Protein AF-A0A523VAL5-F1 (afdb_monomer)

Mean predicted aligned error: 3.94 Å

pLDDT: mean 93.97, std 6.48, range [61.22, 98.75]

Foldseek 3Di:
DAQEEEEEQADDCSVVVSVVVVVVVVVVVHHYDYPYDYAADVCCVPPVHRDDVVSLVSCVVRVHYDTGDHDDDPPDDDQDPQQVSCQSVVVQWDKDWDAADPPDDDDDHGDTDIDTHGRHDDPSVPDDDD

Solvent-accessible surface area (backbone atoms only — not comparable to full-atom values): 7848 Å² total; per-residue (Å²): 130,66,45,54,32,22,33,27,37,34,29,89,68,7,46,62,55,41,50,53,50,50,57,56,54,47,72,72,69,58,52,71,43,75,47,78,40,73,43,16,63,86,37,25,90,79,67,78,37,40,66,47,67,68,47,57,53,42,29,68,72,42,75,35,70,51,69,34,55,56,63,59,68,80,98,57,86,68,80,45,54,74,51,49,54,22,49,79,67,67,44,42,75,42,76,47,77,48,68,62,61,87,93,62,91,70,97,72,76,87,46,76,49,70,48,82,36,84,42,52,54,76,84,76,56,74,86,82,84,135

Secondary structure (DSSP, 8-state):
-PEEEEEE--STTHHHHHHHHHHHHHTTT--EEEEE---SGGGHHHHSSSS-HHHHHHHHHHS-EEE------SSSSSPPHHHHHHHHTT--EEEEEEE--TT---S----EEEEEEE-SSGGGG-----

Structure (mmCIF, N/CA/C/O backbone):
data_AF-A0A523VAL5-F1
#
_entry.id   AF-A0A523VAL5-F1
#
loop_
_atom_site.group_PDB
_atom_site.id
_atom_site.type_symbol
_atom_site.label_atom_id
_atom_site.label_alt_id
_atom_site.label_comp_id
_atom_site.label_asym_id
_atom_site.label_entity_id
_atom_site.label_seq_id
_atom_site.pdbx_PDB_ins_code
_atom_site.Cartn_x
_atom_site.Cartn_y
_atom_site.Cartn_z
_atom_site.occupancy
_atom_site.B_iso_or_equiv
_atom_site.auth_seq_id
_atom_site.auth_comp_id
_atom_site.auth_asym_id
_atom_site.auth_atom_id
_atom_site.pdbx_PDB_model_num
ATOM 1 N N . MET A 1 1 ? -2.281 -5.569 23.110 1.00 81.69 1 MET A N 1
ATOM 2 C CA . MET A 1 1 ? -0.973 -5.919 22.505 1.00 81.69 1 MET A CA 1
ATOM 3 C C . MET A 1 1 ? -0.803 -5.082 21.247 1.00 81.69 1 MET A C 1
ATOM 5 O O . MET A 1 1 ? -1.816 -4.763 20.643 1.00 81.69 1 MET A O 1
ATOM 9 N N . ALA A 1 2 ? 0.420 -4.675 20.899 1.00 93.00 2 ALA A N 1
ATOM 10 C CA . ALA A 1 2 ? 0.656 -3.838 19.721 1.00 93.00 2 ALA A CA 1
ATOM 11 C C . ALA A 1 2 ? 0.647 -4.672 18.430 1.00 93.00 2 ALA A C 1
ATOM 13 O O . ALA A 1 2 ? 1.204 -5.771 18.410 1.00 93.00 2 ALA A O 1
ATOM 14 N N . HIS A 1 3 ? 0.056 -4.145 17.361 1.00 97.06 3 HIS A N 1
ATOM 15 C CA . HIS A 1 3 ? 0.082 -4.754 16.033 1.00 97.06 3 HIS A CA 1
ATOM 16 C C . HIS A 1 3 ? 1.384 -4.393 15.318 1.00 97.06 3 HIS A C 1
ATOM 18 O O . HIS A 1 3 ? 1.679 -3.215 15.130 1.00 97.06 3 HIS A O 1
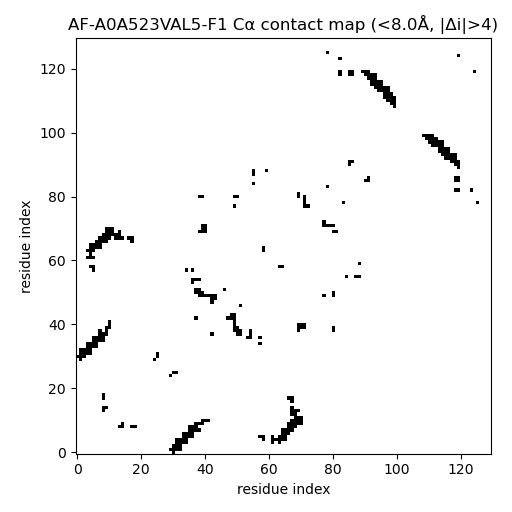ATOM 24 N N . HIS A 1 4 ? 2.159 -5.397 14.919 1.00 98.19 4 HIS A N 1
ATOM 25 C CA . HIS A 1 4 ? 3.348 -5.201 14.094 1.00 98.19 4 HIS A CA 1
ATOM 26 C C . HIS A 1 4 ? 2.928 -5.046 12.634 1.00 98.19 4 HIS A C 1
ATOM 28 O O . HIS A 1 4 ? 2.233 -5.910 12.101 1.00 98.19 4 HIS A O 1
ATOM 34 N N . VAL A 1 5 ? 3.306 -3.934 12.005 1.00 98.44 5 VAL A N 1
ATOM 35 C CA . VAL A 1 5 ? 2.881 -3.609 10.640 1.00 98.44 5 VAL A CA 1
ATOM 36 C C . VAL A 1 5 ? 4.053 -3.026 9.867 1.00 98.44 5 VAL A C 1
ATOM 38 O O . VAL A 1 5 ? 4.658 -2.044 10.300 1.00 98.44 5 VAL A O 1
ATOM 41 N N . THR A 1 6 ? 4.339 -3.600 8.699 1.00 98.75 6 THR A N 1
ATOM 42 C CA . THR A 1 6 ? 5.288 -3.009 7.754 1.00 98.75 6 THR A CA 1
ATOM 43 C C . THR A 1 6 ? 4.663 -1.774 7.123 1.00 98.75 6 THR A C 1
ATOM 45 O O . THR A 1 6 ? 3.548 -1.839 6.602 1.00 98.75 6 THR A O 1
ATOM 48 N N . LEU A 1 7 ? 5.371 -0.651 7.139 1.00 98.50 7 LEU A N 1
ATOM 49 C CA . LEU A 1 7 ? 4.924 0.589 6.519 1.00 98.50 7 LEU A CA 1
ATOM 50 C C . LEU A 1 7 ? 5.914 1.027 5.449 1.00 98.50 7 LEU A C 1
ATOM 52 O O . LEU A 1 7 ? 7.075 1.277 5.746 1.00 98.50 7 LEU A O 1
ATOM 56 N N . ILE A 1 8 ? 5.435 1.163 4.217 1.00 98.38 8 ILE A N 1
ATOM 57 C CA . ILE A 1 8 ? 6.221 1.654 3.085 1.00 98.38 8 ILE A CA 1
ATOM 58 C C . ILE A 1 8 ? 5.655 3.021 2.681 1.00 98.38 8 ILE A C 1
ATOM 60 O O . ILE A 1 8 ? 4.554 3.062 2.121 1.00 98.38 8 ILE A O 1
ATOM 64 N N . PRO A 1 9 ? 6.346 4.144 2.957 1.00 97.88 9 PRO A N 1
ATOM 65 C CA . PRO A 1 9 ? 5.840 5.478 2.621 1.00 97.88 9 PRO A CA 1
ATOM 66 C C . PRO A 1 9 ? 5.540 5.646 1.125 1.00 97.88 9 PRO A C 1
ATOM 68 O O . PRO A 1 9 ? 4.517 6.225 0.764 1.00 97.88 9 PRO A O 1
ATOM 71 N N . GLY A 1 10 ? 6.363 5.038 0.268 1.00 95.94 10 GLY A N 1
ATOM 72 C CA . GLY A 1 10 ? 6.250 5.121 -1.186 1.00 95.94 10 GLY A CA 1
ATOM 73 C C . GLY A 1 10 ? 6.854 6.406 -1.754 1.00 95.94 10 GLY A C 1
ATOM 74 O O . GLY A 1 10 ? 7.565 7.116 -1.049 1.00 95.94 10 GLY A O 1
ATOM 75 N N . ASP A 1 11 ? 6.542 6.692 -3.015 1.00 94.94 11 ASP A N 1
ATOM 76 C CA . ASP A 1 11 ? 7.122 7.793 -3.790 1.00 94.94 11 ASP A CA 1
ATOM 77 C C . ASP A 1 11 ? 6.108 8.939 -3.985 1.00 94.94 11 ASP A C 1
ATOM 79 O O . ASP A 1 11 ? 4.887 8.759 -3.858 1.00 94.94 11 ASP A O 1
ATOM 83 N N . GLY A 1 12 ? 6.594 10.121 -4.375 1.00 94.31 12 GLY A N 1
ATOM 84 C CA . GLY A 1 12 ? 5.750 11.265 -4.744 1.00 94.31 12 GLY A CA 1
ATOM 85 C C . GLY A 1 12 ? 4.873 11.747 -3.584 1.00 94.31 12 GLY A C 1
ATOM 86 O O . GLY A 1 12 ? 5.382 12.180 -2.558 1.00 94.31 12 GLY A O 1
ATOM 87 N N . THR A 1 13 ? 3.544 11.661 -3.722 1.00 96.31 13 THR A N 1
ATOM 88 C CA . THR A 1 13 ? 2.602 12.008 -2.634 1.00 96.31 13 THR A CA 1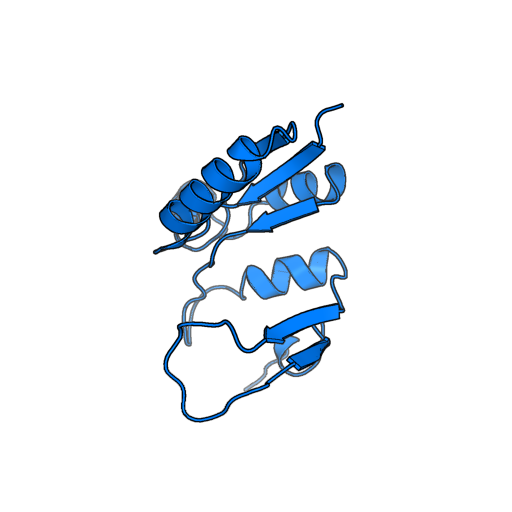
ATOM 89 C C . THR A 1 13 ? 2.520 10.940 -1.535 1.00 96.31 13 THR A C 1
ATOM 91 O O . THR A 1 13 ? 1.798 11.109 -0.549 1.00 96.31 13 THR A O 1
ATOM 94 N N . GLY A 1 14 ? 3.228 9.817 -1.687 1.00 96.88 14 GLY A N 1
ATOM 95 C CA . GLY A 1 14 ? 3.175 8.687 -0.766 1.00 96.88 14 GLY A CA 1
ATOM 96 C C . GLY A 1 14 ? 3.529 9.025 0.682 1.00 96.88 14 GLY A C 1
ATOM 97 O O . GLY A 1 14 ? 2.708 8.736 1.562 1.00 96.88 14 GLY A O 1
ATOM 98 N N . PRO A 1 15 ? 4.672 9.676 0.962 1.00 97.00 15 PRO A N 1
ATOM 99 C CA . PRO A 1 15 ? 5.051 10.045 2.323 1.00 97.00 15 PRO A CA 1
ATOM 100 C C . PRO A 1 15 ? 3.996 10.901 3.034 1.00 97.00 15 PRO A C 1
ATOM 102 O O . PRO A 1 15 ? 3.637 10.609 4.172 1.00 97.00 15 PRO A O 1
ATOM 105 N N . GLU A 1 16 ? 3.418 11.889 2.347 1.00 97.88 16 GLU A N 1
ATOM 106 C CA . GLU A 1 16 ? 2.401 12.779 2.924 1.00 97.88 16 GLU A CA 1
ATOM 107 C C . GLU A 1 16 ? 1.101 12.031 3.255 1.00 97.88 16 GLU A C 1
ATOM 109 O O . GLU A 1 16 ? 0.554 12.157 4.354 1.00 97.88 16 GLU A O 1
ATOM 114 N N . VAL A 1 17 ? 0.607 11.205 2.326 1.00 98.00 17 VAL A N 1
ATOM 115 C CA . VAL A 1 17 ? -0.642 10.449 2.522 1.00 98.00 17 VAL A CA 1
ATOM 116 C C . VAL A 1 17 ? -0.474 9.354 3.579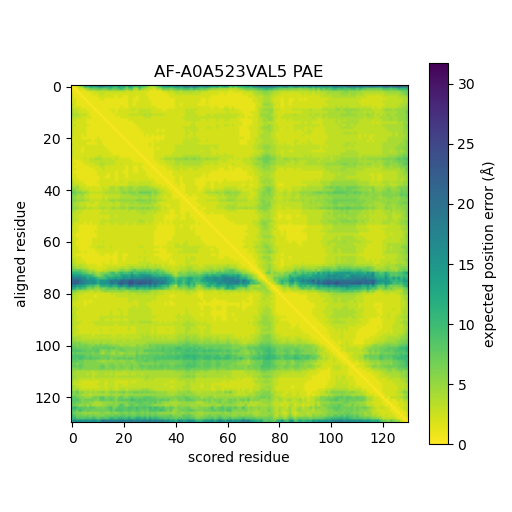 1.00 98.00 17 VAL A C 1
ATOM 118 O O . VAL A 1 17 ? -1.389 9.106 4.368 1.00 98.00 17 VAL A O 1
ATOM 121 N N . THR A 1 18 ? 0.684 8.692 3.623 1.00 97.81 18 THR A N 1
ATOM 122 C CA . THR A 1 18 ? 0.960 7.644 4.619 1.00 97.81 18 THR A CA 1
ATOM 123 C C . THR A 1 18 ? 1.172 8.211 6.019 1.00 97.81 18 THR A C 1
ATOM 125 O O . THR A 1 18 ? 0.720 7.585 6.980 1.00 97.81 18 THR A O 1
ATOM 128 N N . ASP A 1 19 ? 1.774 9.395 6.157 1.00 98.00 19 ASP A N 1
ATOM 129 C CA . ASP A 1 19 ? 1.858 10.101 7.441 1.00 98.00 19 ASP A CA 1
ATOM 130 C C . ASP A 1 19 ? 0.469 10.502 7.955 1.00 98.00 19 ASP A C 1
ATOM 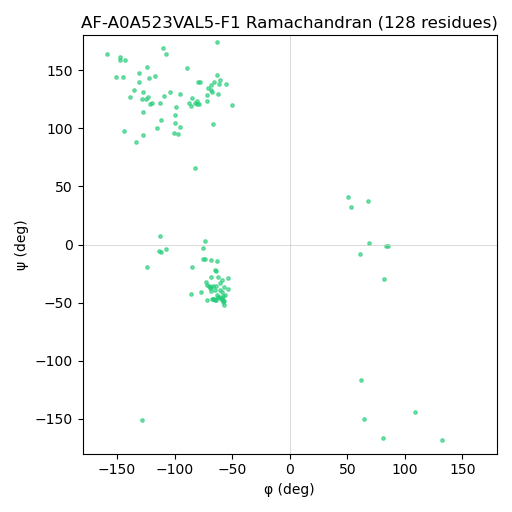132 O O . ASP A 1 19 ? 0.104 10.188 9.092 1.00 98.00 19 ASP A O 1
ATOM 136 N N . ALA A 1 20 ? -0.364 11.094 7.092 1.00 98.56 20 ALA A N 1
ATOM 137 C CA . ALA A 1 20 ? -1.740 11.440 7.441 1.00 98.56 20 ALA A CA 1
ATOM 138 C C . ALA A 1 20 ? -2.547 10.208 7.890 1.00 98.56 20 ALA A C 1
ATOM 140 O O . ALA A 1 20 ? -3.238 10.254 8.910 1.00 98.56 20 ALA A O 1
ATOM 141 N N . MET A 1 21 ? -2.420 9.087 7.173 1.00 98.12 21 MET A N 1
ATOM 142 C CA . MET A 1 21 ? -3.045 7.815 7.548 1.00 98.12 21 MET A CA 1
ATOM 143 C C . MET A 1 21 ? -2.572 7.340 8.925 1.00 98.12 21 MET A C 1
ATOM 145 O O . MET A 1 21 ? -3.412 7.004 9.760 1.00 98.12 21 MET A O 1
ATOM 149 N N . ARG A 1 22 ? -1.256 7.367 9.187 1.00 97.75 22 ARG A N 1
ATOM 150 C CA . ARG A 1 22 ? -0.663 6.936 10.463 1.00 97.75 22 ARG A CA 1
ATOM 151 C C . ARG A 1 22 ? -1.250 7.710 11.640 1.00 97.75 22 ARG A C 1
ATOM 153 O O . ARG A 1 22 ? -1.734 7.106 12.593 1.00 97.75 22 ARG A O 1
ATOM 160 N N . ARG A 1 23 ? -1.300 9.040 11.521 1.00 98.06 23 ARG A N 1
ATOM 161 C CA . ARG A 1 23 ? -1.877 9.933 12.538 1.00 98.06 23 ARG A CA 1
ATOM 162 C C . ARG A 1 23 ? -3.343 9.610 12.826 1.00 98.06 23 ARG A C 1
ATOM 164 O O . ARG A 1 23 ? -3.755 9.618 13.982 1.00 98.06 23 ARG A O 1
ATOM 171 N N . ILE A 1 24 ? -4.130 9.312 11.789 1.00 98.19 24 ILE A N 1
ATOM 172 C CA . ILE A 1 24 ? -5.552 8.965 11.932 1.00 98.19 24 ILE A CA 1
ATOM 173 C C . ILE A 1 24 ? -5.721 7.619 12.642 1.00 98.19 24 ILE A C 1
ATOM 175 O O . ILE A 1 24 ? -6.535 7.520 13.558 1.00 98.19 24 ILE A O 1
ATOM 179 N N . VAL A 1 25 ? -4.970 6.584 12.248 1.00 97.44 25 VAL A N 1
ATOM 180 C CA . VAL A 1 25 ? -5.120 5.255 12.862 1.00 97.44 25 VAL A CA 1
ATOM 181 C C . VAL A 1 25 ? -4.600 5.227 14.297 1.00 97.44 25 VAL A C 1
ATOM 183 O O . VAL A 1 25 ? -5.219 4.592 15.144 1.00 97.44 25 VAL A O 1
ATOM 186 N N . GLU A 1 26 ? -3.533 5.959 14.616 1.00 97.12 26 GLU A N 1
ATOM 187 C CA . GLU A 1 26 ? -3.024 6.082 15.989 1.00 97.12 26 GLU A CA 1
ATOM 188 C C . GLU A 1 26 ? -4.007 6.830 16.899 1.00 97.12 26 GLU A C 1
ATOM 190 O O . GLU A 1 26 ? -4.201 6.441 18.052 1.00 97.12 26 GLU A O 1
ATOM 195 N N . ALA A 1 27 ? -4.714 7.836 16.371 1.00 98.38 27 ALA A N 1
ATOM 196 C CA . ALA A 1 27 ? -5.745 8.564 17.111 1.00 98.38 27 ALA A CA 1
ATOM 197 C C . ALA A 1 27 ? -6.944 7.688 17.531 1.00 98.38 27 ALA A C 1
ATOM 199 O O . ALA A 1 27 ? -7.715 8.088 18.400 1.00 98.38 27 ALA A O 1
ATOM 200 N N . THR A 1 28 ? -7.097 6.484 16.966 1.00 97.88 28 THR A N 1
ATOM 201 C CA . THR A 1 28 ? -8.124 5.517 17.401 1.00 97.88 28 THR A CA 1
ATOM 202 C C . THR A 1 28 ? -7.803 4.848 18.743 1.00 97.88 28 THR A C 1
ATOM 204 O O . THR A 1 28 ? -8.669 4.189 19.317 1.00 97.88 28 THR A O 1
ATOM 207 N N . GLY A 1 29 ? -6.568 4.981 19.243 1.00 96.75 29 GLY A N 1
ATOM 208 C CA . GLY A 1 29 ? -6.085 4.295 20.446 1.00 96.75 29 GLY A CA 1
ATOM 209 C C . GLY A 1 29 ? -5.582 2.867 20.200 1.00 96.75 29 GLY A C 1
ATOM 210 O O . GLY A 1 29 ? -5.110 2.213 21.132 1.00 96.75 29 GLY A O 1
ATOM 211 N N . VAL A 1 30 ? -5.642 2.369 18.959 1.00 97.12 30 VAL A N 1
ATOM 212 C CA . VAL A 1 30 ? -5.011 1.098 18.581 1.00 97.12 30 VAL A CA 1
ATOM 213 C C . VAL A 1 30 ? -3.489 1.246 18.633 1.00 97.12 30 VAL A C 1
ATOM 215 O O . VAL A 1 30 ? -2.914 2.201 18.118 1.00 97.12 30 VAL A O 1
ATOM 218 N N . SER A 1 31 ? -2.822 0.278 19.261 1.00 97.50 31 SER A N 1
ATOM 219 C CA . SER A 1 31 ? -1.366 0.279 19.395 1.00 97.50 31 SER A CA 1
ATOM 220 C C . SER A 1 31 ? -0.712 -0.378 18.181 1.00 97.50 31 SER A C 1
ATOM 222 O O . SER A 1 31 ? -0.959 -1.554 17.903 1.00 97.50 31 SER A O 1
ATOM 224 N N . PHE A 1 32 ? 0.157 0.363 17.497 1.00 97.62 32 PHE A N 1
ATOM 225 C CA . PHE A 1 32 ? 0.930 -0.107 16.350 1.00 97.62 32 PHE A CA 1
ATOM 226 C C . PHE A 1 32 ? 2.431 -0.081 16.650 1.00 97.62 32 PHE A C 1
ATOM 228 O O . PHE A 1 32 ? 2.934 0.806 17.338 1.00 97.62 32 PHE A O 1
ATOM 235 N N . LYS A 1 33 ? 3.155 -1.059 16.109 1.00 98.00 33 LYS A N 1
ATOM 236 C CA . LYS A 1 33 ? 4.612 -1.065 15.989 1.00 98.00 33 LYS A CA 1
ATOM 237 C C . LYS A 1 33 ? 4.950 -1.039 14.507 1.00 98.00 33 LYS A C 1
ATOM 239 O O . LYS A 1 33 ? 4.859 -2.062 13.829 1.00 98.00 33 LYS A O 1
ATOM 244 N N . TRP A 1 34 ? 5.291 0.149 14.026 1.00 98.31 34 TRP A N 1
ATOM 245 C CA . TRP A 1 34 ? 5.626 0.377 12.629 1.00 98.31 34 TRP A CA 1
ATOM 246 C C . TRP A 1 34 ? 7.046 -0.087 12.333 1.00 98.31 34 TRP A C 1
ATOM 248 O O . TRP A 1 34 ? 8.002 0.421 12.914 1.00 98.31 34 TRP A O 1
ATOM 258 N N . ASP A 1 35 ? 7.167 -1.020 11.401 1.00 98.50 35 ASP A N 1
ATOM 259 C CA . ASP A 1 35 ? 8.429 -1.373 10.763 1.00 98.50 35 ASP A CA 1
ATOM 260 C C . ASP A 1 35 ? 8.509 -0.610 9.437 1.00 98.50 35 ASP A C 1
ATOM 262 O O . ASP A 1 35 ? 7.878 -0.988 8.446 1.00 98.50 35 ASP A O 1
ATOM 266 N N . VAL A 1 36 ? 9.170 0.549 9.459 1.00 98.31 36 VAL A N 1
ATOM 267 C CA . VAL A 1 36 ? 9.219 1.455 8.307 1.00 98.31 36 VAL A CA 1
ATOM 268 C C . VAL A 1 36 ? 10.274 0.962 7.322 1.00 98.31 36 VAL A C 1
ATOM 270 O O . VAL A 1 36 ? 11.447 0.862 7.667 1.00 98.31 36 VAL A O 1
ATOM 273 N N . GLN A 1 37 ? 9.845 0.682 6.094 1.00 98.25 37 GLN A N 1
ATOM 274 C CA . GLN A 1 37 ? 10.662 0.133 5.017 1.00 98.25 37 GLN A CA 1
ATOM 275 C C . GLN A 1 37 ? 10.608 1.035 3.780 1.00 98.25 37 GLN A C 1
ATOM 277 O O . GLN A 1 37 ? 9.630 1.743 3.541 1.00 98.25 37 GLN A O 1
ATOM 282 N N . GLU A 1 38 ? 11.663 0.994 2.975 1.00 96.25 38 GLU A N 1
ATOM 283 C CA . GLU A 1 38 ? 11.864 1.871 1.821 1.00 96.25 38 GLU A CA 1
ATOM 284 C C . GLU A 1 38 ? 11.791 1.059 0.520 1.00 96.25 38 GLU A C 1
ATOM 286 O O . GLU A 1 38 ? 12.543 0.105 0.329 1.00 96.25 38 GLU A O 1
ATOM 291 N N . ALA A 1 39 ? 10.869 1.421 -0.374 1.00 96.12 39 ALA A N 1
ATOM 292 C CA . ALA A 1 39 ? 10.725 0.808 -1.692 1.00 96.12 39 ALA A CA 1
ATOM 293 C C . ALA A 1 39 ? 10.151 1.823 -2.682 1.00 96.12 39 ALA A C 1
ATOM 295 O O . ALA A 1 39 ? 9.259 2.591 -2.319 1.00 96.12 39 ALA A O 1
ATOM 296 N N . GLY A 1 40 ? 10.602 1.757 -3.931 1.00 93.25 40 GLY A N 1
ATOM 297 C CA . GLY A 1 40 ? 10.174 2.647 -5.003 1.00 93.25 40 GLY A CA 1
ATOM 298 C C . GLY A 1 40 ? 11.324 3.235 -5.803 1.00 93.25 40 GLY A C 1
ATOM 299 O O . GLY A 1 40 ? 12.456 2.757 -5.733 1.00 93.25 40 GLY A O 1
ATOM 300 N N . ALA A 1 41 ? 11.014 4.234 -6.620 1.00 90.56 41 ALA A N 1
ATOM 301 C CA . ALA A 1 41 ? 12.013 4.900 -7.450 1.00 90.56 41 ALA A CA 1
ATOM 302 C C . ALA A 1 41 ? 13.009 5.704 -6.600 1.00 90.56 41 ALA A C 1
ATOM 304 O O . ALA A 1 41 ? 14.204 5.692 -6.891 1.00 90.56 41 ALA A O 1
ATOM 305 N N . ASP A 1 42 ? 12.533 6.316 -5.513 1.00 88.12 42 ASP A N 1
ATOM 306 C CA . ASP A 1 42 ? 13.305 7.267 -4.702 1.00 88.12 42 ASP A CA 1
ATOM 307 C C . ASP A 1 42 ? 14.464 6.600 -3.935 1.00 88.12 42 ASP A C 1
ATOM 309 O O . ASP A 1 42 ? 15.359 7.265 -3.419 1.00 88.12 42 ASP A O 1
ATOM 313 N N . VAL A 1 43 ? 14.469 5.265 -3.867 1.00 91.00 43 VAL A N 1
ATOM 314 C CA . VAL A 1 43 ? 15.412 4.482 -3.055 1.00 91.00 43 VAL A CA 1
ATOM 315 C C . VAL A 1 43 ? 16.465 3.765 -3.907 1.00 91.00 43 VAL A C 1
ATOM 317 O O . VAL A 1 43 ? 17.384 3.149 -3.363 1.00 91.00 43 VAL A O 1
ATOM 320 N N . ILE A 1 44 ? 16.359 3.854 -5.239 1.00 90.88 44 ILE A N 1
ATOM 321 C CA . ILE A 1 44 ? 17.272 3.185 -6.177 1.00 90.88 44 ILE A CA 1
ATOM 322 C C . ILE A 1 44 ? 18.701 3.685 -5.988 1.00 90.88 44 ILE A C 1
ATOM 324 O O . ILE A 1 44 ? 19.608 2.865 -5.887 1.00 90.88 44 ILE A O 1
ATOM 328 N N . ASP A 1 45 ? 18.904 4.996 -5.866 1.00 89.81 45 ASP A N 1
ATOM 329 C CA . ASP A 1 45 ? 20.242 5.580 -5.685 1.00 89.81 45 ASP A CA 1
ATOM 330 C C . ASP A 1 45 ? 20.912 5.104 -4.388 1.00 89.81 45 ASP A C 1
ATOM 332 O O . ASP A 1 45 ? 22.136 5.013 -4.300 1.00 89.81 45 ASP A O 1
ATOM 336 N N . LYS A 1 46 ? 20.104 4.757 -3.380 1.00 93.44 46 LYS A N 1
ATOM 337 C CA . LYS A 1 46 ? 20.565 4.300 -2.067 1.00 93.44 46 LYS A CA 1
ATOM 338 C C . LYS A 1 46 ? 20.856 2.800 -2.025 1.00 93.44 46 LYS A C 1
ATOM 340 O O . LYS A 1 46 ? 21.841 2.393 -1.414 1.00 93.44 46 LYS A O 1
ATOM 345 N N . TYR A 1 47 ? 20.001 1.975 -2.630 1.00 92.56 47 TYR A N 1
ATOM 346 C CA . TYR A 1 47 ? 20.061 0.512 -2.499 1.00 92.56 47 TYR A CA 1
ATOM 347 C C . TYR A 1 47 ? 20.468 -0.223 -3.780 1.00 92.56 47 TYR A C 1
ATOM 349 O O . TYR A 1 47 ? 20.625 -1.442 -3.761 1.00 92.56 47 TYR A O 1
ATOM 357 N N . GLY A 1 48 ? 20.594 0.478 -4.907 1.00 92.12 48 GLY A N 1
ATOM 358 C CA . GLY A 1 48 ? 20.826 -0.112 -6.229 1.00 92.12 48 GLY A CA 1
ATOM 359 C C . GLY A 1 48 ? 19.635 -0.907 -6.780 1.00 92.12 48 GLY A C 1
ATOM 360 O O . GLY A 1 48 ? 19.722 -1.480 -7.862 1.00 92.12 48 GLY A O 1
ATOM 361 N N . THR A 1 49 ? 18.518 -0.961 -6.050 1.00 92.94 49 THR A N 1
ATOM 362 C CA . THR A 1 49 ? 17.290 -1.667 -6.427 1.00 92.94 49 THR A CA 1
ATOM 363 C C . THR A 1 49 ? 16.067 -0.897 -5.925 1.00 92.94 49 THR A C 1
ATOM 365 O O . THR A 1 49 ? 16.107 -0.347 -4.824 1.00 92.94 49 THR A O 1
ATOM 368 N N . PRO A 1 50 ? 14.957 -0.878 -6.684 1.00 93.25 50 PRO A N 1
ATOM 369 C CA . PRO A 1 50 ? 13.709 -0.260 -6.241 1.00 93.25 50 PRO A CA 1
ATOM 370 C C . PRO A 1 50 ? 12.948 -1.108 -5.207 1.00 93.25 50 PRO A C 1
ATOM 372 O O . PRO A 1 50 ? 11.992 -0.631 -4.598 1.00 93.25 50 PRO A O 1
ATOM 375 N N . LEU A 1 51 ? 13.328 -2.377 -5.021 1.00 96.00 51 LEU A N 1
ATOM 376 C CA . LEU A 1 51 ? 12.739 -3.277 -4.029 1.00 96.00 51 LEU A CA 1
ATOM 377 C C . LEU A 1 51 ? 13.855 -4.010 -3.270 1.00 96.00 51 LEU A C 1
ATOM 379 O O . LEU A 1 51 ? 14.272 -5.089 -3.695 1.00 96.00 51 LEU A O 1
ATOM 383 N N . PRO A 1 52 ? 14.370 -3.425 -2.175 1.00 96.19 52 PRO A N 1
ATOM 384 C CA . PRO A 1 52 ? 15.289 -4.116 -1.275 1.00 96.19 52 PRO A CA 1
ATOM 385 C C . PRO A 1 52 ? 14.644 -5.369 -0.656 1.00 96.19 52 PRO A C 1
ATOM 387 O O . PRO A 1 52 ? 13.472 -5.336 -0.279 1.00 96.19 52 PRO A O 1
ATOM 390 N N . GLU A 1 53 ? 15.400 -6.461 -0.490 1.00 96.38 53 GLU A N 1
ATOM 391 C CA . GLU A 1 53 ? 14.863 -7.735 0.042 1.00 96.38 53 GLU A CA 1
ATOM 392 C C . GLU A 1 53 ? 14.288 -7.583 1.461 1.00 96.38 53 GLU A C 1
ATOM 394 O O . GLU A 1 53 ? 13.258 -8.175 1.782 1.00 96.38 53 GLU A O 1
ATOM 399 N N . ALA A 1 54 ? 14.877 -6.691 2.269 1.00 97.31 54 ALA A N 1
ATOM 400 C CA . ALA A 1 54 ? 14.406 -6.365 3.617 1.00 97.31 54 ALA A CA 1
ATOM 401 C C . ALA A 1 54 ? 12.919 -5.958 3.657 1.00 97.31 54 ALA A C 1
ATOM 403 O O . ALA A 1 54 ? 12.229 -6.222 4.642 1.00 97.31 54 ALA A O 1
ATOM 404 N N . VAL A 1 55 ? 12.398 -5.378 2.570 1.00 97.88 55 VAL A N 1
ATOM 405 C CA . VAL A 1 55 ? 10.980 -5.027 2.436 1.00 97.88 55 VAL A CA 1
ATOM 406 C C . VAL A 1 55 ? 10.113 -6.286 2.429 1.00 97.88 55 VAL A C 1
ATOM 408 O O . VAL A 1 55 ? 9.117 -6.360 3.150 1.00 97.88 55 VAL A O 1
ATOM 411 N N . LEU A 1 56 ? 10.477 -7.291 1.627 1.00 98.25 56 LEU A N 1
ATOM 412 C CA . LEU A 1 56 ? 9.735 -8.549 1.546 1.00 98.25 56 LEU A CA 1
ATOM 413 C C . LEU A 1 56 ? 9.866 -9.343 2.843 1.00 98.25 56 LEU A C 1
ATOM 415 O O . LEU A 1 56 ? 8.871 -9.892 3.314 1.00 98.25 56 LEU A O 1
ATOM 419 N N . ASP A 1 57 ? 11.049 -9.355 3.450 1.00 98.50 57 ASP A N 1
ATOM 420 C CA . ASP A 1 57 ? 11.285 -10.032 4.726 1.00 98.50 57 ASP A CA 1
ATOM 421 C C . ASP A 1 57 ? 10.460 -9.421 5.858 1.00 98.50 57 ASP A C 1
ATOM 423 O O . ASP A 1 57 ? 9.802 -10.149 6.606 1.00 98.50 57 ASP A O 1
ATOM 427 N N . SER A 1 58 ? 10.395 -8.090 5.922 1.00 98.69 58 SER A N 1
ATOM 428 C CA . SER A 1 58 ? 9.534 -7.364 6.855 1.00 98.69 58 SER A CA 1
ATOM 429 C C . SER A 1 58 ? 8.059 -7.746 6.677 1.00 98.69 58 SER A C 1
ATOM 431 O O . SER A 1 58 ? 7.395 -8.131 7.644 1.00 98.69 58 SER A O 1
ATOM 433 N N . ILE A 1 59 ? 7.540 -7.739 5.440 1.00 98.44 59 ILE A N 1
ATOM 434 C CA . ILE A 1 59 ? 6.137 -8.114 5.185 1.00 98.44 59 ILE A CA 1
ATOM 435 C C . ILE A 1 59 ? 5.896 -9.593 5.516 1.00 98.44 59 ILE A C 1
ATOM 437 O O . ILE A 1 59 ? 4.863 -9.936 6.092 1.00 98.44 59 ILE A O 1
ATOM 441 N N . ARG A 1 60 ? 6.837 -10.491 5.198 1.00 98.31 60 ARG A N 1
ATOM 442 C CA . ARG A 1 60 ? 6.737 -11.922 5.536 1.00 98.31 60 ARG A CA 1
ATOM 443 C C . ARG A 1 60 ? 6.738 -12.149 7.045 1.00 98.31 60 ARG A C 1
ATOM 445 O O . ARG A 1 60 ? 6.034 -13.057 7.488 1.00 98.31 60 ARG A O 1
ATOM 452 N N . ALA A 1 61 ? 7.487 -11.364 7.816 1.00 98.38 61 ALA A N 1
ATOM 453 C CA . ALA A 1 61 ? 7.517 -11.446 9.274 1.00 98.38 61 ALA A CA 1
ATOM 454 C C . ALA A 1 61 ? 6.221 -10.905 9.898 1.00 98.38 61 ALA A C 1
ATOM 456 O O . ALA A 1 61 ? 5.597 -11.585 10.712 1.00 98.38 61 ALA A O 1
ATOM 457 N N . ASN A 1 62 ? 5.777 -9.724 9.464 1.00 98.25 62 ASN A N 1
ATOM 458 C CA . ASN A 1 62 ? 4.635 -9.020 10.056 1.00 98.25 62 ASN A CA 1
ATOM 459 C C . ASN A 1 62 ? 3.274 -9.474 9.503 1.00 98.25 62 ASN A C 1
ATOM 461 O O . ASN A 1 62 ? 2.243 -9.214 10.118 1.00 98.25 62 ASN A O 1
ATOM 465 N N . LYS A 1 63 ? 3.246 -10.126 8.332 1.00 97.88 63 LYS A N 1
ATOM 466 C CA . LYS A 1 63 ? 2.053 -10.556 7.565 1.00 97.88 63 LYS A CA 1
ATOM 467 C C . LYS A 1 63 ? 1.125 -9.430 7.098 1.00 97.88 63 LYS A C 1
ATOM 469 O O . LYS A 1 63 ? 0.218 -9.681 6.309 1.00 97.88 63 LYS A O 1
ATOM 474 N N . VAL A 1 64 ? 1.357 -8.201 7.549 1.00 97.69 64 VAL A N 1
ATOM 475 C CA . VAL A 1 64 ? 0.569 -7.014 7.227 1.00 97.69 64 VAL A CA 1
ATOM 476 C C . VAL A 1 64 ? 1.508 -5.915 6.752 1.00 97.69 64 VAL A C 1
ATOM 478 O O . VAL A 1 64 ? 2.449 -5.542 7.453 1.00 97.69 64 VAL A O 1
ATOM 481 N N . GLY A 1 65 ? 1.224 -5.386 5.563 1.00 97.44 65 GLY A N 1
ATOM 482 C CA . GLY A 1 65 ? 1.935 -4.257 4.979 1.00 97.44 65 GLY A CA 1
ATOM 483 C C . G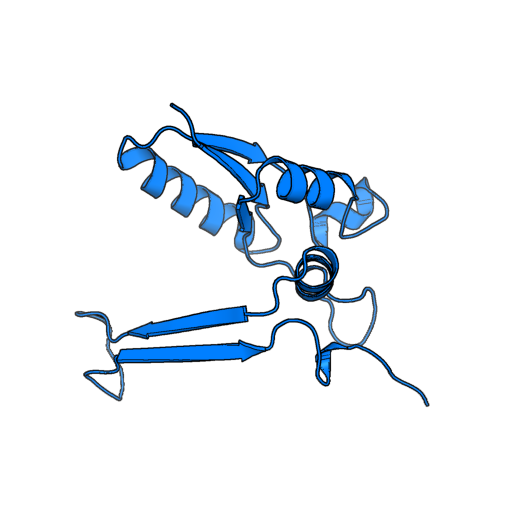LY A 1 65 ? 0.968 -3.159 4.551 1.00 97.44 65 GLY A C 1
ATOM 484 O O . GLY A 1 65 ? -0.007 -3.425 3.847 1.00 97.44 65 GLY A O 1
ATOM 485 N N . ILE A 1 66 ? 1.253 -1.920 4.942 1.00 97.94 66 ILE A N 1
ATOM 486 C CA . ILE A 1 66 ? 0.588 -0.722 4.431 1.00 97.94 66 ILE A CA 1
ATOM 487 C C . ILE A 1 66 ? 1.591 0.019 3.559 1.00 97.94 66 ILE A C 1
ATOM 489 O O . ILE A 1 66 ? 2.712 0.283 3.985 1.00 97.94 66 ILE A O 1
ATOM 493 N N . LYS A 1 67 ? 1.199 0.352 2.327 1.00 97.62 67 LYS A N 1
ATOM 494 C CA . LYS A 1 67 ? 2.092 1.041 1.394 1.00 97.62 67 LYS A CA 1
ATOM 495 C C . LYS A 1 67 ? 1.426 2.199 0.667 1.00 97.62 67 LYS A C 1
ATOM 497 O O . LYS A 1 67 ? 0.347 2.026 0.083 1.00 97.62 67 LYS A O 1
ATOM 502 N N . GLY A 1 68 ? 2.109 3.338 0.632 1.00 97.62 68 GLY A N 1
ATOM 503 C CA . GLY A 1 68 ? 1.756 4.468 -0.221 1.00 97.62 68 GLY A CA 1
ATOM 504 C C . GLY A 1 68 ? 1.854 4.131 -1.717 1.00 97.62 68 GLY A C 1
ATOM 505 O O . GLY A 1 68 ? 2.213 3.006 -2.095 1.00 97.62 68 GLY A O 1
ATOM 506 N N . PRO A 1 69 ? 1.442 5.043 -2.610 1.00 96.00 69 PRO A N 1
ATOM 507 C CA . PRO A 1 69 ? 1.736 4.933 -4.036 1.00 96.00 69 PRO A CA 1
ATOM 508 C C . PRO A 1 69 ? 3.247 4.796 -4.273 1.00 96.00 69 PRO A C 1
ATOM 510 O O . PRO A 1 69 ? 4.041 5.461 -3.627 1.00 96.00 69 PRO A O 1
ATOM 513 N N . ILE A 1 70 ? 3.628 3.909 -5.192 1.00 94.62 70 ILE A N 1
ATOM 514 C CA . ILE A 1 70 ? 5.018 3.706 -5.617 1.00 94.62 70 ILE A CA 1
ATOM 515 C C . ILE A 1 70 ? 5.064 3.921 -7.123 1.00 94.62 70 ILE A C 1
ATOM 517 O O . ILE A 1 70 ? 4.286 3.292 -7.858 1.00 94.62 70 ILE A O 1
ATOM 521 N N . THR A 1 71 ? 5.966 4.787 -7.564 1.00 90.94 71 THR A N 1
ATOM 522 C CA . THR A 1 71 ? 6.143 5.165 -8.962 1.00 90.94 71 THR A CA 1
ATOM 523 C C . THR A 1 71 ? 6.685 3.978 -9.751 1.00 90.94 71 THR A C 1
ATOM 525 O O . THR A 1 71 ? 7.547 3.224 -9.306 1.00 90.94 71 THR A O 1
ATOM 528 N N . THR A 1 72 ? 6.140 3.759 -10.945 1.00 84.81 72 THR A N 1
ATOM 529 C CA . THR A 1 72 ? 6.695 2.817 -11.924 1.00 84.81 72 THR A CA 1
ATOM 530 C C . THR A 1 72 ? 6.992 3.618 -13.188 1.00 84.81 72 THR A C 1
ATOM 532 O O . THR A 1 72 ? 6.062 4.241 -13.705 1.00 84.81 72 THR A O 1
ATOM 535 N N . PRO A 1 73 ? 8.246 3.655 -13.667 1.00 78.75 73 PRO A N 1
ATOM 536 C CA . PRO A 1 73 ? 8.585 4.388 -14.880 1.00 78.75 73 PRO A CA 1
ATOM 537 C C . PRO A 1 73 ? 7.846 3.797 -16.089 1.00 78.75 73 PRO A C 1
ATOM 539 O O . PRO A 1 73 ? 7.569 2.598 -16.148 1.00 78.75 73 PRO A O 1
ATOM 542 N N . VAL A 1 74 ? 7.471 4.660 -17.036 1.00 75.06 74 VAL A N 1
ATOM 543 C CA . VAL A 1 74 ? 6.709 4.277 -18.232 1.00 75.06 74 VAL A CA 1
ATOM 544 C C . VAL A 1 74 ? 7.672 4.026 -19.390 1.00 75.06 74 VAL A C 1
ATOM 546 O O . VAL A 1 74 ? 8.501 4.876 -19.698 1.00 75.06 74 VAL A O 1
ATOM 549 N N . GLY A 1 75 ? 7.536 2.878 -20.059 1.00 61.22 75 GLY A N 1
ATOM 550 C CA . GLY A 1 75 ? 8.229 2.556 -21.314 1.00 61.22 75 GLY A CA 1
ATOM 551 C C . GLY A 1 75 ? 9.671 2.054 -21.177 1.00 61.22 75 GLY A C 1
ATOM 552 O O . GLY A 1 75 ? 10.100 1.249 -21.995 1.00 61.22 75 GLY A O 1
ATOM 553 N N . THR A 1 76 ? 10.411 2.463 -20.146 1.00 65.50 76 THR A N 1
ATOM 554 C CA . THR A 1 76 ? 11.777 1.987 -19.865 1.00 65.50 76 THR A CA 1
ATOM 555 C C . THR A 1 76 ? 12.009 1.851 -18.356 1.00 65.50 76 THR A C 1
ATOM 557 O O . THR A 1 76 ? 11.302 2.457 -17.552 1.00 65.50 76 THR A O 1
ATOM 560 N N . GLY A 1 77 ? 12.994 1.043 -17.948 1.00 71.62 77 GLY A N 1
ATOM 561 C CA . GLY A 1 77 ? 13.412 0.916 -16.548 1.00 71.62 77 GLY A CA 1
ATOM 562 C C . GLY A 1 77 ? 13.038 -0.415 -15.895 1.00 71.62 77 GLY A C 1
ATOM 563 O O . GLY A 1 77 ? 13.117 -1.475 -16.512 1.00 71.62 77 GLY A O 1
ATOM 564 N N . PHE A 1 78 ? 12.700 -0.370 -14.606 1.00 75.81 78 PHE A N 1
ATOM 565 C CA . PHE A 1 78 ? 12.488 -1.562 -13.786 1.00 75.81 78 PHE A CA 1
ATOM 566 C C . PHE A 1 78 ? 11.041 -2.069 -13.832 1.00 75.81 78 PHE A C 1
ATOM 568 O O . PHE A 1 78 ? 10.082 -1.311 -13.982 1.00 75.81 78 PHE A O 1
ATOM 575 N N . ARG A 1 79 ? 10.874 -3.381 -13.625 1.00 80.69 79 ARG A N 1
ATOM 576 C CA . ARG A 1 79 ? 9.555 -4.004 -13.449 1.00 80.69 79 ARG A CA 1
ATOM 577 C C . ARG A 1 79 ? 8.858 -3.436 -12.216 1.00 80.69 79 ARG A C 1
ATOM 579 O O . ARG A 1 79 ? 9.473 -3.309 -11.165 1.00 80.69 79 ARG A O 1
ATOM 586 N N . SER A 1 80 ? 7.558 -3.161 -12.321 1.00 88.69 80 SER A N 1
ATOM 587 C CA . SER A 1 80 ? 6.786 -2.523 -11.247 1.00 88.69 80 SER A CA 1
ATOM 588 C C . SER A 1 80 ? 6.972 -3.198 -9.881 1.00 88.69 80 SER A C 1
ATOM 590 O O . SER A 1 80 ? 6.569 -4.350 -9.693 1.00 88.69 80 SER A O 1
ATOM 592 N N . VAL A 1 81 ? 7.471 -2.439 -8.899 1.00 93.19 81 VAL A N 1
ATOM 593 C CA . VAL A 1 81 ? 7.586 -2.860 -7.488 1.00 93.19 81 VAL A CA 1
ATOM 594 C C . VAL A 1 81 ? 6.238 -3.341 -6.947 1.00 93.19 81 VAL A C 1
ATOM 596 O O . VAL A 1 81 ? 6.155 -4.351 -6.255 1.00 93.19 81 VAL A O 1
ATOM 599 N N . ASN A 1 82 ? 5.149 -2.670 -7.336 1.00 94.44 82 ASN A N 1
ATOM 600 C CA . ASN A 1 82 ? 3.792 -3.036 -6.935 1.00 94.44 82 ASN A CA 1
ATOM 601 C C . ASN A 1 82 ? 3.401 -4.452 -7.389 1.00 94.44 82 ASN A C 1
ATOM 603 O O . ASN A 1 82 ? 2.705 -5.160 -6.664 1.00 94.44 82 ASN A O 1
ATOM 607 N N . VAL A 1 83 ? 3.803 -4.850 -8.600 1.00 93.81 83 VAL A N 1
ATOM 608 C CA . VAL A 1 83 ? 3.542 -6.195 -9.139 1.00 93.81 83 VAL A CA 1
ATOM 609 C C . VAL A 1 83 ? 4.498 -7.205 -8.511 1.00 93.81 83 VAL A C 1
ATOM 611 O O . VAL A 1 83 ? 4.061 -8.292 -8.140 1.00 93.81 83 VAL A O 1
ATOM 614 N N . ALA A 1 84 ? 5.769 -6.834 -8.339 1.00 94.62 84 ALA A N 1
ATOM 615 C CA . ALA A 1 84 ? 6.779 -7.683 -7.716 1.00 94.62 84 ALA A CA 1
ATOM 616 C C . ALA A 1 84 ? 6.379 -8.100 -6.293 1.00 94.62 84 ALA A C 1
ATOM 618 O O . ALA A 1 84 ? 6.372 -9.291 -6.001 1.00 94.62 84 ALA A O 1
ATOM 619 N N . ILE A 1 85 ? 5.937 -7.155 -5.452 1.00 96.44 85 ILE A N 1
ATOM 620 C CA . ILE A 1 85 ? 5.445 -7.447 -4.094 1.00 96.44 85 ILE A CA 1
ATOM 621 C C . ILE A 1 85 ? 4.259 -8.420 -4.136 1.00 96.44 85 ILE A C 1
ATOM 623 O O . ILE A 1 85 ? 4.242 -9.396 -3.392 1.00 96.44 85 ILE A O 1
ATOM 627 N N . ARG A 1 86 ? 3.275 -8.195 -5.021 1.00 96.69 86 ARG A N 1
ATOM 628 C CA . ARG A 1 86 ? 2.092 -9.072 -5.122 1.00 96.69 86 ARG A CA 1
ATOM 629 C C . ARG A 1 86 ? 2.464 -10.493 -5.515 1.00 96.69 86 ARG A C 1
ATOM 631 O O . ARG A 1 86 ? 1.975 -11.427 -4.896 1.00 96.69 86 ARG A O 1
ATOM 638 N N . LYS A 1 87 ? 3.336 -10.648 -6.512 1.00 95.19 87 LYS A N 1
ATOM 639 C CA . LYS A 1 87 ? 3.813 -11.958 -6.966 1.00 95.19 87 LYS A CA 1
ATOM 640 C C . LYS A 1 87 ? 4.649 -12.663 -5.901 1.00 95.19 87 LYS A C 1
ATOM 642 O O . LYS A 1 87 ? 4.410 -13.830 -5.625 1.00 95.19 87 LYS A O 1
ATOM 647 N N . ALA A 1 88 ? 5.598 -11.959 -5.285 1.00 96.12 88 ALA A N 1
ATOM 648 C CA . ALA A 1 88 ? 6.509 -12.532 -4.293 1.00 96.12 88 ALA A CA 1
ATOM 649 C C . ALA A 1 88 ? 5.805 -12.999 -3.007 1.00 96.12 88 ALA A C 1
ATOM 651 O O . ALA A 1 88 ? 6.353 -13.820 -2.273 1.00 96.12 88 ALA A O 1
ATOM 652 N N . LEU A 1 89 ? 4.618 -12.457 -2.727 1.00 96.94 89 LEU A N 1
ATOM 653 C CA . LEU A 1 89 ? 3.825 -12.746 -1.533 1.00 96.94 89 LEU A CA 1
ATOM 654 C C . LEU A 1 89 ? 2.513 -13.489 -1.839 1.00 96.94 89 LEU A C 1
ATOM 656 O O . LEU A 1 89 ? 1.689 -13.628 -0.941 1.00 96.94 89 LEU A O 1
ATOM 660 N N . ASP A 1 90 ? 2.308 -13.926 -3.086 1.00 96.75 90 ASP A N 1
ATOM 661 C CA . ASP A 1 90 ? 1.087 -14.602 -3.551 1.00 96.75 90 ASP A CA 1
ATOM 662 C C . ASP A 1 90 ? -0.219 -13.850 -3.202 1.00 96.75 90 ASP A C 1
AT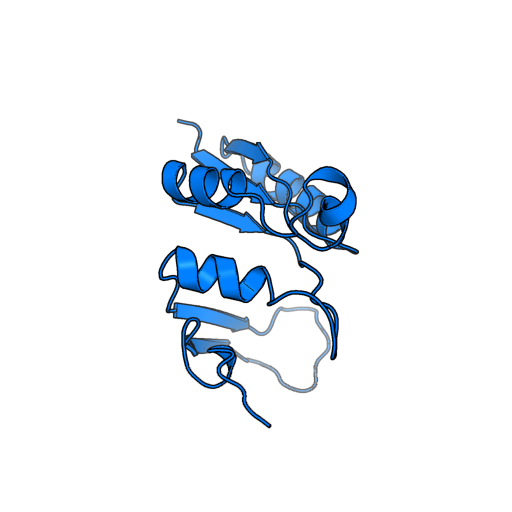OM 664 O O . ASP A 1 90 ? -1.239 -14.411 -2.798 1.00 96.75 90 ASP A O 1
ATOM 668 N N . LEU A 1 91 ? -0.198 -12.520 -3.346 1.00 97.12 91 LEU A N 1
ATOM 669 C CA . LEU A 1 91 ? -1.350 -11.647 -3.093 1.00 97.12 91 LEU A CA 1
ATOM 670 C C . LEU A 1 91 ? -2.277 -11.620 -4.317 1.00 97.12 91 LEU A C 1
ATOM 672 O O . LEU A 1 91 ? -2.417 -10.595 -4.995 1.00 97.12 91 LEU A O 1
ATOM 676 N N . TYR A 1 92 ? -2.893 -12.765 -4.613 1.00 96.56 92 TYR A N 1
ATOM 677 C CA . TYR A 1 92 ? -3.672 -12.992 -5.835 1.00 96.56 92 TYR A CA 1
ATOM 678 C C . TYR A 1 92 ? -4.981 -12.186 -5.905 1.00 96.56 92 TYR A C 1
ATOM 680 O O . TYR A 1 92 ? -5.435 -11.851 -6.998 1.00 96.56 92 TYR A O 1
ATOM 688 N N . ALA A 1 93 ? -5.592 -11.842 -4.766 1.00 97.69 93 ALA A N 1
ATOM 689 C CA . ALA A 1 93 ? -6.859 -11.112 -4.714 1.00 97.69 93 ALA A CA 1
ATOM 690 C C . ALA A 1 93 ? -6.646 -9.613 -4.450 1.00 97.69 93 ALA A C 1
ATOM 692 O O . ALA A 1 93 ? -6.285 -9.192 -3.351 1.00 97.69 93 ALA A O 1
ATOM 693 N N . ASN A 1 94 ? -6.930 -8.777 -5.450 1.00 97.56 94 ASN A N 1
ATOM 694 C CA . ASN A 1 94 ? -6.951 -7.323 -5.322 1.00 97.56 94 ASN A CA 1
ATOM 695 C C . ASN A 1 94 ? -8.400 -6.835 -5.191 1.00 97.56 94 ASN A C 1
ATOM 697 O O . ASN A 1 94 ? -9.103 -6.664 -6.188 1.00 97.56 94 ASN A O 1
ATOM 701 N N . LEU A 1 95 ? -8.842 -6.629 -3.951 1.00 98.00 95 LEU A N 1
ATOM 702 C CA . LEU A 1 95 ? -10.187 -6.148 -3.643 1.00 98.00 95 LEU A CA 1
ATOM 703 C C . LEU A 1 95 ? -10.238 -4.619 -3.712 1.00 98.00 95 LEU A C 1
ATOM 705 O O . LEU A 1 95 ? -9.458 -3.935 -3.049 1.00 98.00 95 LEU A O 1
ATOM 709 N N . ARG A 1 96 ? -11.168 -4.074 -4.501 1.00 98.19 96 ARG A N 1
ATOM 710 C CA . ARG A 1 96 ? -11.369 -2.625 -4.652 1.00 98.19 96 ARG A CA 1
ATOM 711 C C . ARG A 1 96 ? -12.826 -2.276 -4.402 1.00 98.19 96 ARG A C 1
ATOM 713 O O . ARG A 1 96 ? -13.653 -2.361 -5.309 1.00 98.19 96 ARG A O 1
ATOM 720 N N . ALA A 1 97 ? -13.125 -1.910 -3.162 1.00 97.81 97 ALA A N 1
ATOM 721 C CA . ALA A 1 97 ? -14.437 -1.403 -2.795 1.00 97.81 97 ALA A CA 1
ATOM 722 C C . ALA A 1 97 ? -14.650 -0.004 -3.387 1.00 97.81 97 ALA A C 1
ATOM 724 O O . ALA A 1 97 ? -13.772 0.857 -3.304 1.00 97.81 97 ALA A O 1
ATOM 725 N N . VAL A 1 98 ? -15.822 0.217 -3.973 1.00 96.62 98 VAL A N 1
ATOM 726 C CA . VAL A 1 98 ? -16.260 1.506 -4.506 1.00 96.62 98 VAL A CA 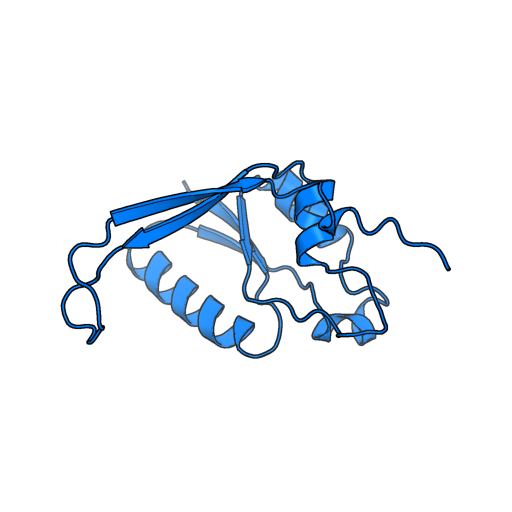1
ATOM 727 C C . VAL A 1 98 ? -17.613 1.801 -3.889 1.00 96.62 98 VAL A C 1
ATOM 729 O O . VAL A 1 98 ? -18.586 1.095 -4.148 1.00 96.62 98 VAL A O 1
ATOM 732 N N . LYS A 1 99 ? -17.658 2.844 -3.058 1.00 96.25 99 LYS A N 1
ATOM 733 C CA . LYS A 1 99 ? -18.873 3.248 -2.363 1.00 96.25 99 LYS A CA 1
ATOM 734 C C . LYS A 1 99 ? -19.138 4.732 -2.512 1.00 96.25 99 LYS A C 1
ATOM 736 O O . LYS A 1 99 ? -18.241 5.570 -2.414 1.00 96.25 99 LYS A O 1
ATOM 741 N N . SER A 1 100 ? -20.405 5.045 -2.700 1.00 96.00 100 SER A N 1
ATOM 742 C CA . SER A 1 100 ? -20.924 6.393 -2.694 1.00 96.00 100 SER A CA 1
ATOM 743 C C . SER A 1 100 ? -20.813 7.035 -1.297 1.00 96.00 100 SER A C 1
ATOM 745 O O . SER A 1 100 ? -21.622 6.769 -0.416 1.00 96.00 100 SER A O 1
ATOM 747 N N . SER A 1 101 ? -19.841 7.929 -1.083 1.00 93.56 101 SER A N 1
ATOM 748 C CA . SER A 1 101 ? -19.744 8.767 0.130 1.00 93.56 101 SER A CA 1
ATOM 749 C C . SER A 1 101 ? -20.705 9.960 0.107 1.00 93.56 101 SER A C 1
ATOM 751 O O . SER A 1 101 ? -20.867 10.603 -0.933 1.00 93.56 101 SER A O 1
ATOM 753 N N . LYS A 1 102 ? -21.326 10.284 1.248 1.00 92.19 102 LYS A N 1
ATOM 754 C CA . LYS A 1 102 ? -22.164 11.485 1.417 1.00 92.19 102 LYS A CA 1
ATOM 755 C C . LYS A 1 102 ? -21.307 12.754 1.308 1.00 92.19 102 LYS A C 1
ATOM 757 O O . LYS A 1 102 ? -20.201 12.788 1.833 1.00 92.19 102 LYS A O 1
ATOM 762 N N . GLY A 1 103 ? -21.821 13.792 0.646 1.00 92.56 103 GLY A N 1
ATOM 763 C CA . GLY A 1 103 ? -21.149 15.097 0.529 1.00 92.56 103 GLY A CA 1
ATOM 764 C C . GLY A 1 103 ? -20.135 15.223 -0.616 1.00 92.56 103 GLY A C 1
ATOM 765 O O . GLY A 1 103 ? -19.586 16.301 -0.808 1.00 92.56 103 GLY A O 1
ATOM 766 N N . VAL A 1 104 ? -19.910 14.165 -1.402 1.00 93.81 104 VAL A N 1
ATOM 767 C CA . VAL A 1 104 ? -19.065 14.215 -2.606 1.00 93.81 104 VAL A CA 1
ATOM 768 C C . VAL A 1 104 ? -19.956 14.359 -3.837 1.00 93.81 104 VAL A C 1
ATOM 770 O O . VAL A 1 104 ? -20.767 13.473 -4.108 1.00 93.81 104 VAL A O 1
ATOM 773 N N . GLN A 1 105 ? -19.804 15.456 -4.587 1.00 93.00 105 GLN A N 1
ATOM 774 C CA . GLN A 1 105 ? -20.534 15.669 -5.839 1.00 93.00 105 GLN A CA 1
ATOM 775 C C . GLN A 1 105 ? -20.076 14.663 -6.901 1.00 93.00 105 GLN A C 1
ATOM 777 O O . GLN A 1 105 ? -18.882 14.475 -7.132 1.00 93.00 105 GLN A O 1
ATOM 782 N N . ARG A 1 106 ? -21.034 14.014 -7.563 1.00 90.81 106 ARG A N 1
ATOM 783 C CA . ARG A 1 106 ? -20.786 12.993 -8.587 1.00 90.81 106 ARG A CA 1
ATOM 784 C C . ARG A 1 106 ? -21.998 12.842 -9.497 1.00 90.81 106 ARG A C 1
ATOM 786 O O . ARG A 1 106 ? -23.090 13.277 -9.157 1.00 90.81 106 ARG A O 1
ATOM 793 N N . ARG A 1 107 ? -21.792 12.207 -10.654 1.00 95.19 107 ARG A N 1
ATOM 794 C CA . ARG A 1 107 ? -22.847 11.967 -11.653 1.00 95.19 107 ARG A CA 1
ATOM 795 C C . ARG A 1 107 ? -23.852 10.885 -11.243 1.00 95.19 107 ARG A C 1
ATOM 797 O O . ARG A 1 107 ? -25.000 10.953 -11.660 1.00 95.19 107 ARG A O 1
ATOM 804 N N . TYR A 1 108 ? -23.405 9.881 -10.492 1.00 95.06 108 TYR A N 1
ATOM 805 C CA . TYR A 1 108 ? -24.202 8.715 -10.107 1.00 95.06 108 TYR A CA 1
ATOM 806 C C . TYR A 1 108 ? -24.260 8.594 -8.588 1.00 95.06 108 TYR A C 1
ATOM 808 O O . TYR A 1 108 ? -23.268 8.860 -7.911 1.00 95.06 108 TYR A O 1
ATOM 816 N N . GLU A 1 109 ? -25.397 8.168 -8.058 1.00 93.88 109 GLU A N 1
ATOM 817 C CA . GLU A 1 109 ? -25.617 7.975 -6.625 1.00 93.88 109 GLU A CA 1
ATOM 818 C C . GLU A 1 109 ? -25.734 6.483 -6.284 1.00 93.88 109 GLU A C 1
ATOM 820 O O . GLU A 1 109 ? -25.734 5.644 -7.180 1.00 93.88 109 GLU A O 1
ATOM 825 N N . ASP A 1 110 ? -25.713 6.158 -4.986 1.00 94.50 110 ASP A N 1
ATOM 826 C CA . ASP A 1 110 ? -25.958 4.799 -4.464 1.00 94.50 110 ASP A CA 1
ATOM 827 C C . ASP A 1 110 ? -25.107 3.662 -5.059 1.00 94.50 110 ASP A C 1
ATOM 829 O O . ASP A 1 110 ? -25.523 2.510 -5.140 1.00 94.50 110 ASP A O 1
ATOM 833 N N . ILE A 1 111 ? -23.864 3.969 -5.435 1.00 96.44 111 ILE A N 1
ATOM 834 C CA . ILE A 1 111 ? -22.871 2.966 -5.805 1.00 96.44 111 ILE A CA 1
ATOM 835 C C . ILE A 1 111 ? -22.428 2.227 -4.538 1.00 96.44 111 ILE A C 1
ATOM 837 O O . ILE A 1 111 ? -21.919 2.851 -3.604 1.00 96.44 111 ILE A O 1
ATOM 841 N N . ASP A 1 112 ? -22.571 0.905 -4.533 1.00 97.56 112 ASP A N 1
ATOM 842 C CA . ASP A 1 112 ? -21.989 0.007 -3.534 1.00 97.56 112 ASP A CA 1
ATOM 843 C C . ASP A 1 112 ? -21.575 -1.300 -4.224 1.00 97.56 112 ASP A C 1
ATOM 845 O O . ASP A 1 112 ? -22.407 -2.152 -4.539 1.00 97.56 112 ASP A O 1
ATOM 849 N N . LEU A 1 113 ? -20.289 -1.416 -4.562 1.00 97.75 113 LEU A N 1
ATOM 850 C CA . LEU A 1 113 ? -19.745 -2.595 -5.235 1.00 97.75 113 LEU A CA 1
ATOM 851 C C . LEU A 1 113 ? -18.301 -2.873 -4.826 1.00 97.75 113 LEU A C 1
ATOM 853 O O . LEU A 1 113 ? -17.572 -1.992 -4.365 1.00 97.75 113 LEU A O 1
ATOM 857 N N . ILE A 1 114 ? -17.860 -4.107 -5.063 1.00 98.44 114 ILE A N 1
ATOM 858 C CA . ILE A 1 114 ? -16.465 -4.520 -4.906 1.00 98.44 114 ILE A CA 1
ATOM 859 C C . ILE A 1 114 ? -15.989 -5.127 -6.221 1.00 98.44 114 ILE A C 1
ATOM 861 O O . ILE A 1 114 ? -16.568 -6.089 -6.719 1.00 98.44 114 ILE A O 1
ATOM 865 N N . VAL A 1 115 ? -14.893 -4.594 -6.762 1.00 98.44 115 VAL A N 1
ATOM 866 C CA . VAL A 1 115 ? -14.171 -5.246 -7.857 1.00 98.44 115 VAL A CA 1
ATOM 867 C C . VAL A 1 115 ? -13.192 -6.249 -7.257 1.00 98.44 115 VAL A C 1
ATOM 869 O O . VAL A 1 115 ? -12.286 -5.867 -6.514 1.00 98.44 115 VAL A O 1
ATOM 872 N N . VAL A 1 116 ? -13.364 -7.526 -7.598 1.00 98.19 116 VAL A N 1
ATOM 873 C CA . VAL A 1 116 ? -12.415 -8.599 -7.279 1.00 98.19 116 VAL A CA 1
ATOM 874 C C . VAL A 1 116 ? -11.504 -8.782 -8.485 1.00 98.19 116 VAL A C 1
ATOM 876 O O . VAL A 1 116 ? -11.903 -9.353 -9.497 1.00 98.19 116 VAL A O 1
ATOM 879 N N . ARG A 1 117 ? -10.289 -8.238 -8.406 1.00 97.88 117 ARG A N 1
ATOM 880 C CA . ARG A 1 117 ? -9.312 -8.295 -9.497 1.00 97.88 117 ARG A CA 1
ATOM 881 C C . ARG A 1 117 ? -8.222 -9.321 -9.192 1.00 97.88 117 ARG A C 1
ATOM 883 O O . ARG A 1 117 ? -7.597 -9.251 -8.140 1.00 97.88 117 ARG A O 1
ATOM 890 N N . GLU A 1 118 ? -7.938 -10.193 -10.155 1.00 96.62 118 GLU A N 1
ATOM 891 C CA . GLU A 1 118 ? -6.747 -11.052 -10.146 1.00 96.62 118 GLU A CA 1
ATOM 892 C C . GLU A 1 118 ? -5.467 -10.181 -10.178 1.00 96.62 118 GLU A C 1
ATOM 894 O O . GLU A 1 118 ? -5.373 -9.205 -10.936 1.00 96.62 118 GLU A O 1
ATOM 899 N N . GLY A 1 119 ? -4.535 -10.449 -9.259 1.00 93.38 119 GLY A N 1
ATOM 900 C CA . GLY A 1 119 ? -3.430 -9.553 -8.901 1.00 93.38 119 GLY A CA 1
ATOM 901 C C . GLY A 1 119 ? -2.020 -10.034 -9.252 1.00 93.38 119 GLY A C 1
ATOM 902 O O . GLY A 1 119 ? -1.075 -9.263 -9.059 1.00 93.38 119 GLY A O 1
ATOM 903 N N . THR A 1 120 ? -1.871 -11.260 -9.751 1.00 91.25 120 THR A N 1
ATOM 904 C CA . THR A 1 120 ? -0.595 -11.987 -9.889 1.00 91.25 120 THR A CA 1
ATOM 905 C C . THR A 1 120 ? -0.277 -12.459 -11.312 1.00 91.25 120 THR A C 1
ATOM 907 O O . THR A 1 120 ? 0.896 -12.696 -11.612 1.00 91.25 120 THR A O 1
ATOM 910 N N . ALA A 1 121 ? -1.266 -12.547 -12.203 1.00 91.31 121 ALA A N 1
ATOM 911 C CA . ALA A 1 121 ? -1.147 -13.134 -13.534 1.00 91.31 121 ALA A CA 1
ATOM 912 C C . ALA A 1 121 ? -1.660 -12.186 -14.645 1.00 91.31 121 ALA A C 1
ATOM 914 O O . ALA A 1 121 ? -1.525 -10.958 -14.570 1.00 91.31 121 ALA A O 1
ATOM 915 N N . GLY A 1 122 ? -2.158 -12.765 -15.744 1.00 92.25 122 GLY A N 1
ATOM 916 C CA . GLY A 1 122 ? -2.613 -12.045 -16.935 1.00 92.25 122 GLY A CA 1
ATOM 917 C C . GLY A 1 122 ? -1.485 -11.303 -17.657 1.00 92.25 122 GLY A C 1
ATOM 918 O O . GLY A 1 122 ? -0.321 -11.691 -17.595 1.00 92.25 122 GLY A O 1
ATOM 919 N N . LEU A 1 123 ? -1.818 -10.194 -18.321 1.00 91.38 123 LEU A N 1
ATOM 920 C CA . LEU A 1 123 ? -0.832 -9.372 -19.041 1.00 91.38 123 LEU A CA 1
ATOM 921 C C . LEU A 1 123 ? 0.218 -8.742 -18.109 1.00 91.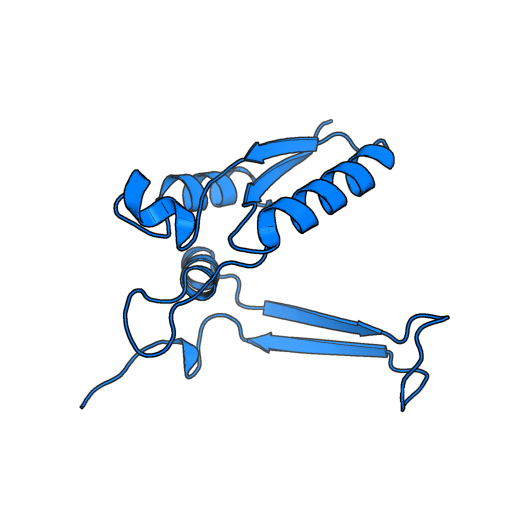38 123 LEU A C 1
ATOM 923 O O . LEU A 1 123 ? 1.341 -8.472 -18.518 1.00 91.38 123 LEU A O 1
ATOM 927 N N . TYR A 1 124 ? -0.103 -8.592 -16.821 1.00 87.25 124 TYR A N 1
ATOM 928 C CA . TYR A 1 124 ? 0.845 -8.129 -15.804 1.00 87.25 124 TYR A CA 1
ATOM 929 C C . TYR A 1 124 ? 1.883 -9.203 -15.429 1.00 87.25 124 TYR A C 1
ATOM 931 O O . TYR A 1 124 ? 2.741 -8.966 -14.573 1.00 87.25 124 TYR A O 1
ATOM 939 N N . ALA A 1 125 ? 1.861 -10.372 -16.084 1.00 86.81 125 ALA A N 1
ATOM 940 C CA . ALA A 1 125 ? 2.938 -11.343 -15.996 1.00 86.81 125 ALA A CA 1
ATOM 941 C C . ALA A 1 125 ? 4.284 -10.758 -16.466 1.00 86.81 125 ALA A C 1
ATOM 943 O O . ALA A 1 125 ? 5.311 -11.135 -15.897 1.00 86.81 125 ALA A O 1
ATOM 944 N N . GLY A 1 126 ? 4.263 -9.813 -17.418 1.00 85.94 126 GLY A N 1
ATOM 945 C CA . GLY A 1 126 ? 5.462 -9.160 -17.957 1.00 85.94 126 GLY A CA 1
ATOM 946 C C . GLY A 1 126 ? 6.337 -10.108 -18.780 1.00 85.94 126 GLY A C 1
ATOM 947 O O . GLY A 1 126 ? 7.561 -10.087 -18.643 1.00 85.94 126 GLY A O 1
ATOM 948 N N . ILE A 1 127 ? 5.697 -11.002 -19.543 1.00 88.38 127 ILE A N 1
ATOM 949 C CA . ILE A 1 127 ? 6.342 -11.913 -20.496 1.00 88.38 127 ILE A CA 1
ATOM 950 C C . ILE A 1 127 ? 6.164 -11.289 -21.883 1.00 88.38 127 ILE A C 1
ATOM 952 O O . ILE A 1 127 ? 5.063 -11.311 -22.427 1.00 88.38 127 ILE A O 1
ATOM 956 N N . GLU A 1 128 ? 7.234 -10.702 -22.410 1.00 87.88 128 GLU A N 1
ATOM 957 C CA . GLU A 1 128 ? 7.252 -9.871 -23.621 1.00 87.88 128 GLU A CA 1
ATOM 958 C C . GLU A 1 128 ? 8.394 -10.347 -24.543 1.00 87.88 128 GLU A C 1
ATOM 960 O O . GLU A 1 128 ? 9.403 -10.856 -24.048 1.00 87.88 128 GLU A O 1
ATOM 965 N N . HIS A 1 129 ? 8.217 -10.241 -25.863 1.00 87.19 129 HIS A N 1
ATOM 966 C CA . HIS A 1 129 ? 9.207 -10.566 -26.903 1.00 87.19 129 HIS A CA 1
ATOM 9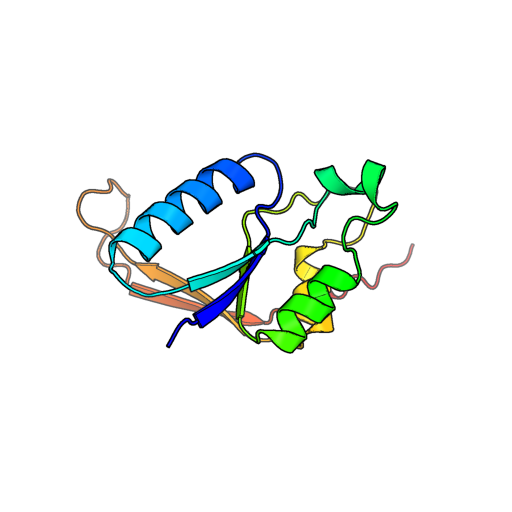67 C C . HIS A 1 129 ? 9.021 -9.630 -28.109 1.00 87.19 129 HIS A C 1
ATOM 969 O O . HIS A 1 129 ? 7.934 -9.068 -28.260 1.00 87.19 129 HIS A O 1
ATOM 975 N N . ASP A 1 130 ? 10.066 -9.483 -28.929 1.00 77.62 130 ASP A N 1
ATOM 976 C CA . ASP A 1 130 ? 10.078 -8.659 -30.151 1.00 77.62 130 ASP A CA 1
ATOM 977 C C . ASP A 1 130 ? 9.459 -9.370 -31.367 1.00 77.62 130 ASP A C 1
ATOM 979 O O . ASP A 1 130 ? 9.609 -10.614 -31.474 1.00 77.62 130 ASP A O 1
#

Nearest PDB structures (foldseek):
  6lky-assembly1_B  TM=9.867E-01  e=9.135E-15  Methylococcus capsulatus str. Bath
  6m3s-assembly1_B  TM=9.729E-01  e=3.231E-11  Xanthomonas campestris
  8grb-assembly1_A  TM=8.402E-01  e=2.380E-08  Homo sapiens
  3ah3-assembly1_A  TM=8.428E-01  e=4.015E-08  Thermus thermophilus HB27
  5hn3-assembly1_A  TM=8.635E-01  e=1.692E-07  Thermococcus kodakarensis KOD1

Sequence (130 aa):
MAHHVTLIPGDGTGPEVTDAMRRIVEATGVSFKWDVQEAGADVIDKYGTPLPEAVLDSIRANKVGIKGPITTPVGTGFRSVNVAIRKALDLYANLRAVKSSKGVQRRYEDIDLIVVREGTAGLYAGIEHD

Radius of gyration: 16.97 Å; Cα contacts (8 Å, |Δi|>4): 190; chains: 1; bounding box: 47×30×53 Å